Protein AF-A0A954K3D2-F1 (afdb_monomer_lite)

Secondary structure (DSSP, 8-state):
--SSHHHHHHHHHHHHHHHHHHHHHHHHTHHHHHHHHHHHHHTTS-------------------------TT--TTT-----HHHHHHTT--TTT-PPP------------------BTTTB-----SS----------TT----TT----

Structure (mmCIF, N/CA/C/O backbone):
data_AF-A0A954K3D2-F1
#
_entry.id   AF-A0A954K3D2-F1
#
loop_
_atom_site.group_PDB
_atom_site.id
_atom_site.type_symbol
_atom_site.label_atom_id
_atom_site.label_alt_id
_atom_site.label_comp_id
_atom_site.label_asym_id
_atom_site.label_entity_id
_atom_site.label_seq_id
_atom_site.pdbx_PDB_ins_code
_atom_site.Cartn_x
_atom_site.Cartn_y
_atom_site.Cartn_z
_atom_site.occupancy
_atom_site.B_iso_or_equiv
_atom_site.auth_seq_id
_atom_site.auth_comp_id
_atom_site.auth_asym_id
_atom_site.auth_atom_id
_atom_site.pdbx_PDB_model_num
ATOM 1 N N . MET A 1 1 ? -36.596 -59.404 40.563 1.00 45.81 1 MET A N 1
ATOM 2 C CA . MET A 1 1 ? -36.250 -58.040 40.106 1.00 45.81 1 MET A CA 1
ATOM 3 C C . MET A 1 1 ? -37.008 -57.067 40.993 1.00 45.81 1 MET A C 1
ATOM 5 O O . MET A 1 1 ? -38.181 -57.295 41.257 1.00 45.81 1 MET A O 1
ATOM 9 N N . ASP A 1 2 ? -36.278 -56.125 41.583 1.00 52.53 2 ASP A N 1
ATOM 10 C CA . ASP A 1 2 ? -36.561 -55.486 42.871 1.00 52.53 2 ASP A CA 1
ATOM 11 C C . ASP A 1 2 ? -37.786 -54.561 42.925 1.00 52.53 2 ASP A C 1
ATOM 13 O O . ASP A 1 2 ? -37.801 -53.485 42.336 1.00 52.53 2 ASP A O 1
ATOM 17 N N . ASN A 1 3 ? -38.744 -54.899 43.793 1.00 57.59 3 ASN A N 1
ATOM 18 C CA . ASN A 1 3 ? -39.837 -54.009 44.221 1.00 57.59 3 ASN A CA 1
ATOM 19 C C . ASN A 1 3 ? -39.415 -53.039 45.354 1.00 57.59 3 ASN A C 1
ATOM 21 O O . ASN A 1 3 ? -40.254 -52.378 45.968 1.00 57.59 3 ASN A O 1
ATOM 25 N N . SER A 1 4 ? -38.115 -52.973 45.661 1.00 57.62 4 SER A N 1
ATOM 26 C CA . SER A 1 4 ? -37.533 -52.222 46.787 1.00 57.62 4 SER A CA 1
ATOM 27 C C . SER A 1 4 ? -37.272 -50.743 46.453 1.00 57.62 4 SER A C 1
ATOM 29 O O . SER A 1 4 ? -37.570 -49.858 47.256 1.00 57.62 4 SER A O 1
ATOM 31 N N . MET A 1 5 ? -36.837 -50.451 45.221 1.00 50.72 5 MET A N 1
ATOM 32 C CA . MET A 1 5 ? -36.502 -49.091 44.757 1.00 50.72 5 MET A CA 1
ATOM 33 C C . MET A 1 5 ? -37.733 -48.172 44.605 1.00 50.72 5 MET A C 1
ATOM 35 O O . MET A 1 5 ? -37.612 -46.949 44.627 1.00 50.72 5 MET A O 1
ATOM 39 N N . LEU A 1 6 ? -38.938 -48.746 44.494 1.00 56.81 6 LEU A N 1
ATOM 40 C CA . LEU A 1 6 ? -40.192 -47.996 44.347 1.00 56.81 6 LEU A CA 1
ATOM 41 C C . LEU A 1 6 ? -40.682 -47.373 45.663 1.00 56.81 6 LEU A C 1
ATOM 43 O O . LEU A 1 6 ? -41.240 -46.280 45.639 1.00 56.81 6 LEU A O 1
ATOM 47 N N . LYS A 1 7 ? -40.456 -48.007 46.825 1.00 61.25 7 LYS A N 1
ATOM 48 C CA . LYS A 1 7 ? -41.000 -47.515 48.109 1.00 61.25 7 LYS A CA 1
ATOM 49 C C . LYS A 1 7 ? -40.256 -46.299 48.666 1.00 61.25 7 LYS A C 1
ATOM 51 O O . LYS A 1 7 ? -40.872 -45.469 49.333 1.00 61.25 7 LYS A O 1
ATOM 56 N N . GLN A 1 8 ? -38.957 -46.174 48.391 1.00 65.00 8 GLN A N 1
ATOM 57 C CA . GLN A 1 8 ? -38.127 -45.085 48.918 1.00 65.00 8 GLN A CA 1
ATOM 58 C C . GLN A 1 8 ? -38.328 -43.770 48.146 1.00 65.00 8 GLN A C 1
ATOM 60 O O . GLN A 1 8 ? -38.358 -42.697 48.749 1.00 65.00 8 GLN A O 1
ATOM 65 N N . ASN A 1 9 ? -38.578 -43.856 46.836 1.00 60.53 9 ASN A N 1
ATOM 66 C CA . ASN A 1 9 ? -38.743 -42.687 45.967 1.00 60.53 9 ASN A CA 1
ATOM 67 C C . ASN A 1 9 ? -40.216 -42.273 45.806 1.00 60.53 9 ASN A C 1
ATOM 69 O O . ASN A 1 9 ? -40.497 -41.181 45.318 1.00 60.53 9 ASN A O 1
ATOM 73 N N . TRP A 1 10 ? -41.162 -43.099 46.275 1.00 74.38 10 TRP A N 1
ATOM 74 C CA . TRP A 1 10 ? -42.602 -42.824 46.217 1.00 74.38 10 TRP A CA 1
ATOM 75 C C . TRP A 1 10 ? -42.984 -41.503 46.885 1.00 74.38 10 TRP A C 1
ATOM 77 O O . TRP A 1 10 ? -43.798 -40.760 46.350 1.00 74.38 10 TRP A O 1
ATOM 87 N N . LYS A 1 11 ? -42.358 -41.159 48.019 1.00 75.88 11 LYS A N 1
ATOM 88 C CA . LYS A 1 11 ? -42.625 -39.883 48.701 1.00 75.88 11 LYS A CA 1
ATOM 89 C C . LYS A 1 11 ? -42.257 -38.680 47.830 1.00 75.88 11 LYS A C 1
ATOM 91 O O . LYS A 1 11 ? -43.049 -37.754 47.762 1.00 75.88 11 LYS A O 1
ATOM 96 N N . TRP A 1 12 ? -41.113 -38.735 47.141 1.00 76.44 12 TRP A N 1
ATOM 97 C CA . TRP A 1 12 ? -40.633 -37.684 46.234 1.00 76.44 12 TRP A CA 1
ATOM 98 C C . TRP A 1 12 ? -41.445 -37.599 44.940 1.00 76.44 12 TRP A C 1
ATOM 100 O O . TRP A 1 12 ? -41.705 -36.508 44.439 1.00 76.44 12 TRP A O 1
ATOM 110 N N . ILE A 1 13 ? -41.889 -38.746 44.421 1.00 77.38 13 ILE A N 1
ATOM 111 C CA . ILE A 1 13 ? -42.777 -38.804 43.257 1.00 77.38 13 ILE A CA 1
ATOM 112 C C . ILE A 1 13 ? -44.143 -38.209 43.616 1.00 77.38 13 ILE A C 1
ATOM 114 O O . ILE A 1 13 ? -44.656 -37.394 42.860 1.00 77.38 13 ILE A O 1
ATOM 118 N N . VAL A 1 14 ? -44.704 -38.533 44.787 1.00 79.94 14 VAL A N 1
ATOM 119 C CA . VAL A 1 14 ? -45.976 -37.954 45.248 1.00 79.94 14 VAL A CA 1
ATOM 120 C C . VAL A 1 14 ? -45.852 -36.449 45.485 1.00 79.94 14 VAL A C 1
ATOM 122 O O . VAL A 1 14 ? -46.740 -35.718 45.060 1.00 79.94 14 VAL A O 1
ATOM 125 N N . THR A 1 15 ? -44.764 -35.947 46.086 1.00 78.00 15 THR A N 1
ATOM 126 C CA . THR A 1 15 ? -44.578 -34.490 46.219 1.00 78.00 15 THR A CA 1
ATOM 127 C C . THR A 1 15 ? -44.458 -33.804 44.868 1.00 78.00 15 THR A C 1
ATOM 129 O O . THR A 1 15 ? -45.095 -32.774 44.676 1.00 78.00 15 THR A O 1
ATOM 132 N N . LEU A 1 16 ? -43.712 -34.363 43.912 1.00 78.81 16 LEU A N 1
ATOM 133 C CA . LEU A 1 16 ? -43.559 -33.756 42.587 1.00 78.81 16 LEU A CA 1
ATOM 134 C C . LEU A 1 16 ? -44.871 -33.798 41.783 1.00 78.81 16 LEU A C 1
ATOM 136 O O . LEU A 1 16 ? -45.240 -32.806 41.157 1.00 78.81 16 LEU A O 1
ATOM 140 N N . VAL A 1 17 ? -45.631 -34.893 41.887 1.00 81.25 17 VAL A N 1
ATOM 141 C CA . VAL A 1 17 ? -46.972 -35.038 41.293 1.00 81.25 17 VAL A CA 1
ATOM 142 C C . VAL A 1 17 ? -48.001 -34.106 41.939 1.00 81.25 17 VAL A C 1
ATOM 144 O O . VAL A 1 17 ? -48.986 -33.781 41.291 1.00 81.25 17 VAL A O 1
ATOM 147 N N . LEU A 1 18 ? -47.787 -33.629 43.169 1.00 79.25 18 LEU A N 1
ATOM 148 C CA . LEU A 1 18 ? -48.671 -32.660 43.833 1.00 79.25 18 LEU A CA 1
ATOM 149 C C . LEU A 1 18 ? -48.254 -31.206 43.537 1.00 79.25 18 LEU A C 1
ATOM 151 O O . LEU A 1 18 ? -49.105 -30.336 43.356 1.00 79.25 18 LEU A O 1
ATOM 155 N N . LEU A 1 19 ? -46.950 -30.944 43.404 1.00 80.69 19 LEU A N 1
ATOM 156 C CA . LEU A 1 19 ? -46.400 -29.607 43.148 1.00 80.69 19 LEU A CA 1
ATOM 157 C C . LEU A 1 19 ? -46.645 -29.139 41.704 1.00 80.69 19 LEU A C 1
ATOM 159 O O . LEU A 1 19 ? -46.965 -27.974 41.482 1.00 80.69 19 LEU A O 1
ATOM 163 N N . VAL A 1 20 ? -46.561 -30.042 40.722 1.00 79.69 20 VAL A N 1
ATOM 164 C CA . VAL A 1 20 ? -46.808 -29.726 39.302 1.00 79.69 20 VAL A CA 1
ATOM 165 C C . VAL A 1 20 ? -48.244 -29.234 39.035 1.00 79.69 20 VAL A C 1
ATOM 167 O O . VAL A 1 20 ? -48.386 -28.154 38.460 1.00 79.69 20 VAL A O 1
ATOM 170 N N . PRO A 1 21 ? -49.320 -29.921 39.468 1.00 75.62 21 PRO A N 1
ATOM 171 C CA . PRO A 1 21 ? -50.679 -29.416 39.298 1.00 75.62 21 PRO A CA 1
ATOM 172 C C . PRO A 1 21 ? -50.946 -28.175 40.152 1.00 75.62 21 PRO A C 1
ATOM 174 O O . PRO A 1 21 ? -51.646 -27.286 39.683 1.00 75.62 21 PRO A O 1
ATOM 177 N N . ALA A 1 22 ? -50.354 -28.042 41.346 1.00 76.06 22 ALA A N 1
ATOM 178 C CA . ALA A 1 22 ? -50.469 -26.813 42.136 1.00 76.06 22 ALA A CA 1
ATOM 179 C C . ALA A 1 22 ? -49.842 -25.601 41.419 1.00 76.06 22 ALA A C 1
ATOM 181 O O . ALA A 1 22 ? -50.451 -24.534 41.365 1.00 76.06 22 ALA A O 1
ATOM 182 N N . GLY A 1 23 ? -48.668 -25.778 40.804 1.00 74.19 23 GLY A N 1
ATOM 183 C CA . GLY A 1 23 ? -48.032 -24.761 39.965 1.00 74.19 23 GLY A CA 1
ATOM 184 C C . GLY A 1 23 ? -48.842 -24.442 38.706 1.00 74.19 23 GLY A C 1
ATOM 185 O O . GLY A 1 23 ? -48.964 -23.278 38.335 1.00 74.19 23 GLY A O 1
ATOM 186 N N . PHE A 1 24 ? -49.465 -25.450 38.090 1.00 75.12 24 PHE A N 1
ATOM 187 C CA . PHE A 1 24 ? -50.317 -25.266 36.912 1.00 75.12 24 PHE A CA 1
ATOM 188 C C . PHE A 1 24 ? -51.629 -24.535 37.243 1.00 75.12 24 PHE A C 1
ATOM 190 O O . PHE A 1 24 ? -52.052 -23.658 36.496 1.00 75.12 24 PHE A O 1
ATOM 197 N N . ILE A 1 25 ? -52.243 -24.833 38.393 1.00 73.56 25 ILE A N 1
ATOM 198 C CA . ILE A 1 25 ? -53.407 -24.100 38.916 1.00 73.56 25 ILE A CA 1
ATOM 199 C C . ILE A 1 25 ? -53.006 -22.653 39.232 1.00 73.56 25 ILE A C 1
ATOM 201 O O . ILE A 1 25 ? -53.699 -21.728 38.819 1.00 73.56 25 ILE A O 1
ATOM 205 N N . ALA A 1 26 ? -51.863 -22.431 39.888 1.00 66.88 26 ALA A N 1
ATOM 206 C CA . ALA A 1 26 ? -51.375 -21.083 40.187 1.00 66.88 26 ALA A CA 1
ATOM 207 C C . ALA A 1 26 ? -51.087 -20.254 38.919 1.00 66.88 26 ALA A C 1
ATOM 209 O O . ALA A 1 26 ? -51.383 -19.059 38.900 1.00 66.88 26 ALA A O 1
ATOM 210 N N . TRP A 1 27 ? -50.566 -20.887 37.860 1.00 70.25 27 TRP A N 1
ATOM 211 C CA . TRP A 1 27 ? -50.369 -20.263 36.548 1.00 70.25 27 TRP A CA 1
ATOM 212 C C . TRP A 1 27 ? -51.700 -19.942 35.860 1.00 70.25 27 TRP A C 1
ATOM 214 O O . TRP A 1 27 ? -51.870 -18.855 35.318 1.00 70.25 27 TRP A O 1
ATOM 224 N N . ASN A 1 28 ? -52.662 -20.866 35.878 1.00 79.44 28 ASN A N 1
ATOM 225 C CA . ASN A 1 28 ? -53.941 -20.674 35.191 1.00 79.44 28 ASN A CA 1
ATOM 226 C C . ASN A 1 28 ? -54.824 -19.617 35.885 1.00 79.44 28 ASN A C 1
ATOM 228 O O . ASN A 1 28 ? -55.503 -18.840 35.227 1.00 79.44 28 ASN A O 1
ATOM 232 N N . TYR A 1 29 ? -54.753 -19.518 37.215 1.00 70.44 29 TYR A N 1
ATOM 233 C CA . TYR A 1 29 ? -55.524 -18.552 38.007 1.00 70.44 29 TYR A CA 1
ATOM 234 C C . TYR A 1 29 ? -54.756 -17.266 38.349 1.00 70.44 29 TYR A C 1
ATOM 236 O O . TYR A 1 29 ? -55.176 -16.519 39.235 1.00 70.44 29 TYR A O 1
ATOM 244 N N . GLN A 1 30 ? -53.653 -16.976 37.646 1.00 63.59 30 GLN A N 1
ATOM 245 C CA . GLN A 1 30 ? -52.840 -15.778 37.881 1.00 63.59 30 GLN A CA 1
ATOM 246 C C . GLN A 1 30 ? -53.649 -14.475 37.845 1.00 63.59 30 GLN A C 1
ATOM 248 O O . GLN A 1 30 ? -53.464 -13.611 38.700 1.00 63.59 30 GLN A O 1
ATOM 253 N N . GLU A 1 31 ? -54.633 -14.374 36.952 1.00 64.69 31 GLU A N 1
ATOM 254 C CA . GLU A 1 31 ? -55.468 -13.176 36.805 1.00 64.69 31 GLU A CA 1
ATOM 255 C C . GLU A 1 31 ? -56.365 -12.883 38.022 1.00 64.69 31 GLU A C 1
ATOM 257 O O . GLU A 1 31 ? -56.717 -11.729 38.256 1.00 64.69 31 GLU A O 1
ATOM 262 N N . GLN A 1 32 ? -56.699 -13.889 38.843 1.00 71.50 32 GLN A N 1
ATOM 263 C CA . GLN A 1 32 ? -57.587 -13.709 40.001 1.00 71.50 32 GLN A CA 1
ATOM 264 C C . GLN A 1 32 ? -56.862 -13.230 41.266 1.00 71.50 32 GLN A C 1
ATOM 266 O O . GLN A 1 32 ? -57.470 -12.545 42.089 1.00 71.50 32 GLN A O 1
ATOM 271 N N . TRP A 1 33 ? -55.575 -13.548 41.442 1.00 63.31 33 TRP A N 1
ATOM 272 C CA . TRP A 1 33 ? -54.811 -13.134 42.630 1.00 63.31 33 TRP A CA 1
ATOM 273 C C . TRP A 1 33 ? -53.848 -11.965 42.375 1.00 63.31 33 TRP A C 1
ATOM 275 O O . TRP A 1 33 ? -53.491 -11.261 43.326 1.00 63.31 33 TRP A O 1
ATOM 285 N N . LEU A 1 34 ? -53.488 -11.695 41.112 1.00 64.38 34 LEU A N 1
ATOM 286 C CA . LEU A 1 34 ? -52.711 -10.517 40.710 1.00 64.38 34 LEU A CA 1
ATOM 287 C C . LEU A 1 34 ? -53.257 -9.186 41.271 1.00 64.38 34 LEU A C 1
ATOM 289 O O . LEU A 1 34 ? -52.451 -8.448 41.836 1.00 64.38 34 LEU A O 1
ATOM 293 N N . PRO A 1 35 ? -54.569 -8.866 41.232 1.00 63.34 35 PRO A N 1
ATOM 294 C CA . PRO A 1 35 ? -55.063 -7.577 41.731 1.00 63.34 35 PRO A CA 1
A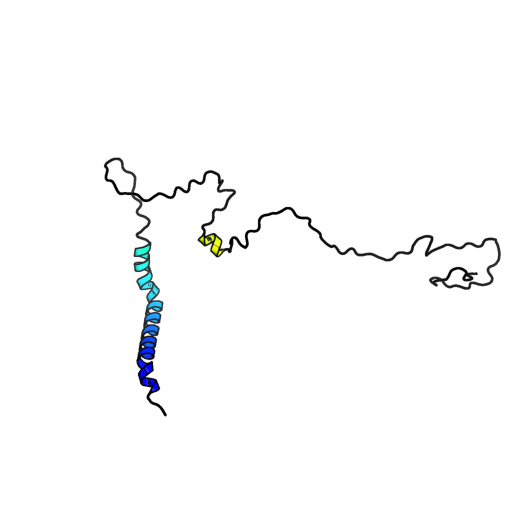TOM 295 C C . PRO A 1 35 ? -55.019 -7.442 43.262 1.00 63.34 35 PRO A C 1
ATOM 297 O O . PRO A 1 35 ? -54.852 -6.339 43.773 1.00 63.34 35 PRO A O 1
ATOM 300 N N . VAL A 1 36 ? -55.105 -8.538 44.023 1.00 70.12 36 VAL A N 1
ATOM 301 C CA . VAL A 1 36 ? -54.984 -8.502 45.497 1.00 70.12 36 VAL A CA 1
ATOM 302 C C . VAL A 1 36 ? -53.528 -8.286 45.922 1.00 70.12 36 VAL A C 1
ATOM 304 O O . VAL A 1 36 ? -53.249 -7.566 46.883 1.00 70.12 36 VAL A O 1
ATOM 307 N N . VAL A 1 37 ? -52.584 -8.864 45.175 1.00 66.06 37 VAL A N 1
ATOM 308 C CA . VAL A 1 37 ? -51.148 -8.631 45.374 1.00 66.06 37 VAL A CA 1
ATOM 309 C C . VAL A 1 37 ? -50.756 -7.230 44.898 1.00 66.06 37 VAL A C 1
ATOM 311 O O . VAL A 1 37 ? -50.039 -6.531 45.613 1.00 66.06 37 VAL A O 1
ATOM 314 N N . GLN A 1 38 ? -51.304 -6.772 43.770 1.00 60.72 38 GLN A N 1
ATOM 315 C CA . GLN A 1 38 ? -51.099 -5.416 43.260 1.00 60.72 38 GLN A CA 1
ATOM 316 C C . GLN A 1 38 ? -51.724 -4.351 44.165 1.00 60.72 38 GLN A C 1
ATOM 318 O O . GLN A 1 38 ? -51.089 -3.331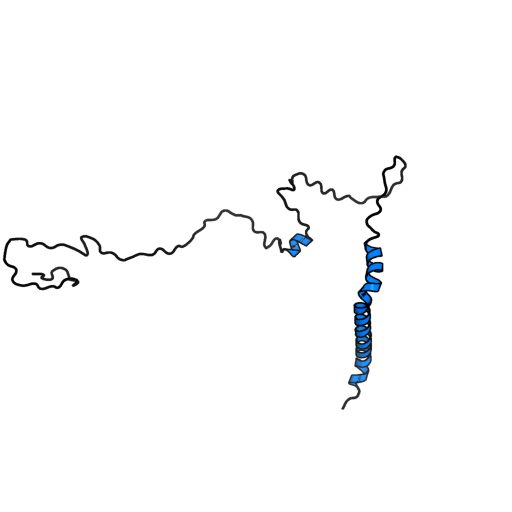 44.398 1.00 60.72 38 GLN A O 1
ATOM 323 N N . GLY A 1 39 ? -52.888 -4.605 44.775 1.00 59.31 39 GLY A N 1
ATOM 324 C CA . GLY A 1 39 ? -53.497 -3.716 45.769 1.00 59.31 39 GLY A CA 1
ATOM 325 C C . GLY A 1 39 ? -52.639 -3.549 47.028 1.00 59.31 39 GLY A C 1
ATOM 326 O O . GLY A 1 39 ? -52.586 -2.465 47.60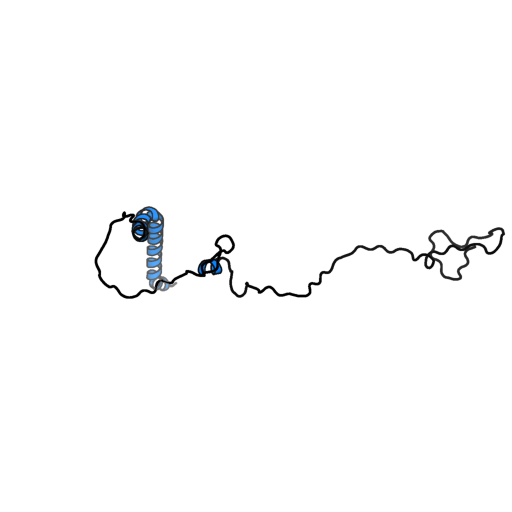3 1.00 59.31 39 GLY A O 1
ATOM 327 N N . ARG A 1 40 ? -51.868 -4.575 47.418 1.00 57.97 40 ARG A N 1
ATOM 328 C CA . ARG A 1 40 ? -50.879 -4.464 48.505 1.00 57.97 40 ARG A CA 1
ATOM 329 C C . ARG A 1 40 ? -49.622 -3.687 48.083 1.00 57.97 40 ARG A C 1
ATOM 331 O O . ARG A 1 40 ? -48.991 -3.077 48.941 1.00 57.97 40 ARG A O 1
ATOM 338 N N . THR A 1 41 ? -49.269 -3.677 46.795 1.00 56.84 41 THR A N 1
ATOM 339 C CA . THR A 1 41 ? -48.113 -2.922 46.271 1.00 56.84 41 THR A CA 1
ATOM 340 C C . THR A 1 41 ? -48.453 -1.502 45.797 1.00 56.84 41 THR A C 1
ATOM 342 O O . THR A 1 41 ? -47.576 -0.647 45.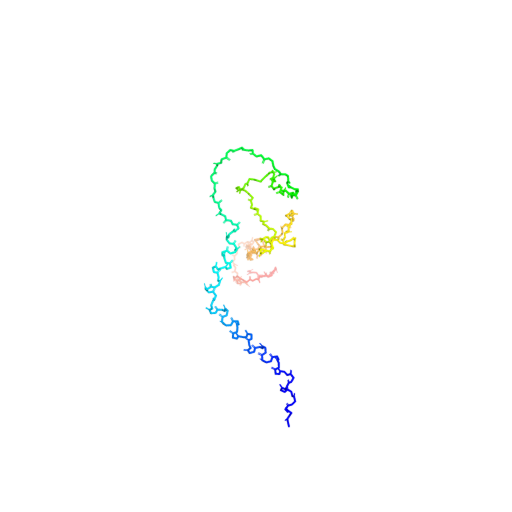813 1.00 56.84 41 THR A O 1
ATOM 345 N N . GLN A 1 42 ? -49.706 -1.222 45.418 1.00 52.34 42 GLN A N 1
ATOM 346 C CA . GLN A 1 42 ? -50.187 0.095 44.970 1.00 52.34 42 GLN A CA 1
ATOM 347 C C . GLN A 1 42 ? -50.788 0.940 46.103 1.00 52.34 42 GLN A C 1
ATOM 349 O O . GLN A 1 42 ? -50.697 2.160 46.039 1.00 52.34 42 GLN A O 1
ATOM 354 N N . ASN A 1 43 ? -51.276 0.351 47.203 1.00 49.50 43 ASN A N 1
ATOM 355 C CA . ASN A 1 43 ? -51.747 1.121 48.370 1.00 49.50 43 ASN A CA 1
ATOM 356 C C . ASN A 1 43 ? -50.621 1.799 49.183 1.00 49.50 43 ASN A C 1
ATOM 358 O O . ASN A 1 43 ? -50.872 2.301 50.276 1.00 49.50 43 ASN A O 1
ATOM 362 N N . LYS A 1 44 ? -49.383 1.836 48.669 1.00 48.00 44 LYS A N 1
ATOM 363 C CA . LYS A 1 44 ? -48.278 2.622 49.242 1.00 48.00 44 LYS A CA 1
ATOM 364 C C . LYS A 1 44 ? -47.895 3.852 48.410 1.00 48.00 44 LYS A C 1
ATOM 366 O O . LYS A 1 44 ? -46.852 4.448 48.659 1.00 48.00 44 LYS A O 1
ATOM 371 N N . GLY A 1 45 ? -48.726 4.262 47.455 1.00 48.03 45 GLY A N 1
ATOM 372 C CA . GLY A 1 45 ? -48.503 5.503 46.727 1.00 48.03 45 GLY A CA 1
ATOM 373 C C . GLY A 1 45 ? -49.762 5.980 46.026 1.00 48.03 45 GLY A C 1
ATOM 374 O O . GLY A 1 45 ? -50.230 5.318 45.110 1.00 48.03 45 GLY A O 1
ATOM 375 N N . VAL A 1 46 ? -50.217 7.168 46.433 1.00 46.59 46 VAL A N 1
ATOM 376 C CA . VAL A 1 46 ? -51.260 8.028 45.838 1.00 46.59 46 VAL A CA 1
ATOM 377 C C . VAL A 1 46 ? -52.517 8.108 46.712 1.00 46.59 46 VAL A C 1
ATOM 379 O O . VAL A 1 46 ? -53.585 7.609 46.376 1.00 46.59 46 VAL A O 1
ATOM 382 N N . GLU A 1 47 ? -52.399 8.833 47.826 1.00 37.03 47 GLU A N 1
ATOM 383 C CA . GLU A 1 47 ? -53.526 9.588 48.377 1.00 37.03 47 GLU A CA 1
ATOM 384 C C . GLU A 1 47 ? -53.199 11.079 48.214 1.00 37.03 47 GLU A C 1
ATOM 386 O O . GLU A 1 47 ? -52.464 11.677 48.995 1.00 37.03 47 GLU A O 1
ATOM 391 N N . ASN A 1 48 ? -53.714 11.671 47.133 1.00 48.41 48 ASN A N 1
ATOM 392 C CA . ASN A 1 48 ? -53.819 13.119 46.993 1.00 48.41 48 ASN A CA 1
ATOM 393 C C . ASN A 1 48 ? -54.733 13.639 48.107 1.00 48.41 48 ASN A C 1
ATOM 395 O O . ASN A 1 48 ? -55.924 13.321 48.102 1.00 48.41 48 ASN A O 1
ATOM 399 N N . LYS A 1 49 ? -54.222 14.487 49.006 1.00 36.91 49 LYS A N 1
ATOM 400 C CA . LYS A 1 49 ? -55.069 15.338 49.850 1.00 36.91 49 LYS A CA 1
ATOM 401 C C . LYS A 1 49 ? -54.562 16.782 49.903 1.00 36.91 49 LYS A C 1
ATOM 403 O O . LYS A 1 49 ? -53.355 17.010 49.910 1.00 36.91 49 LYS A O 1
ATOM 408 N N . PRO A 1 50 ? -55.495 17.750 49.865 1.00 38.94 50 PRO A N 1
ATOM 409 C CA . PRO A 1 50 ? -55.220 19.150 49.589 1.00 38.94 50 PRO A CA 1
ATOM 410 C C . PRO A 1 50 ? -54.684 19.881 50.821 1.00 38.94 50 PRO A C 1
ATOM 412 O O . PRO A 1 50 ? -54.866 19.448 51.957 1.00 38.94 50 PRO A O 1
ATOM 415 N N . ALA A 1 51 ? -54.068 21.030 50.554 1.00 41.94 51 ALA A N 1
ATOM 416 C CA . ALA A 1 51 ? -53.590 22.004 51.523 1.00 41.94 51 ALA A CA 1
ATOM 417 C C . ALA A 1 51 ? -54.531 22.200 52.725 1.00 41.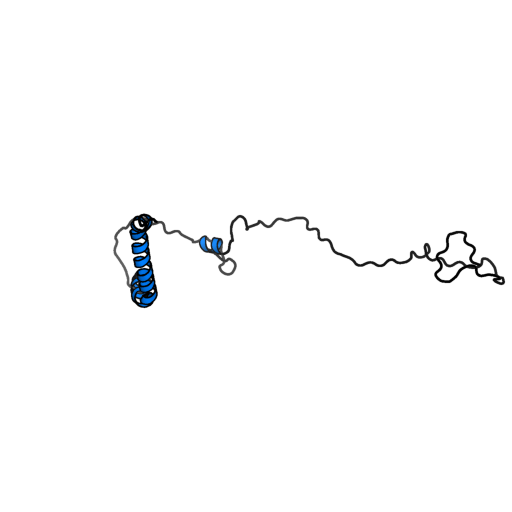94 51 ALA A C 1
ATOM 419 O O . ALA A 1 51 ? -55.719 22.475 52.542 1.00 41.94 51 ALA A O 1
ATOM 420 N N . LYS A 1 52 ? -53.971 22.176 53.943 1.00 36.16 52 LYS A N 1
ATOM 421 C CA . LYS A 1 52 ? -54.448 23.008 55.053 1.00 36.16 52 LYS A CA 1
ATOM 422 C C . LYS A 1 52 ? -53.400 23.190 56.153 1.00 36.16 52 LYS A C 1
ATOM 424 O O . LYS A 1 52 ? -52.546 22.349 56.391 1.00 36.16 52 LYS A O 1
ATOM 429 N N . SER A 1 53 ? -53.511 24.368 56.742 1.00 35.75 53 SER A N 1
ATOM 430 C CA . SER A 1 53 ? -52.670 25.092 57.689 1.00 35.75 53 SER A CA 1
ATOM 431 C C . SER A 1 53 ? -52.461 24.455 59.071 1.00 35.75 53 SER A C 1
ATOM 433 O O . SER A 1 53 ? -53.405 23.912 59.633 1.00 35.75 53 SER A O 1
ATOM 435 N N . ASN A 1 54 ? -51.256 24.708 59.597 1.00 34.06 54 ASN A N 1
ATOM 436 C CA . ASN A 1 54 ? -50.774 24.885 60.98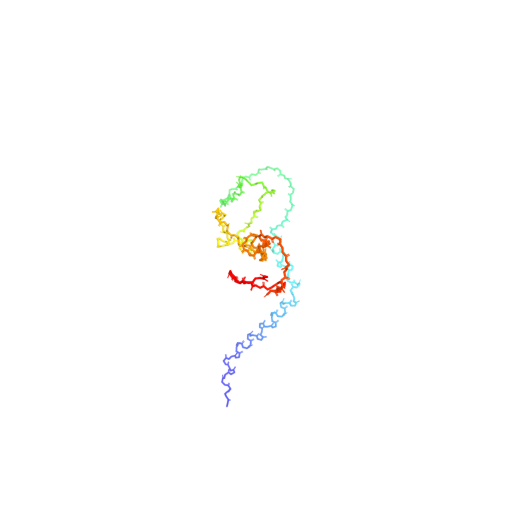0 1.00 34.06 54 ASN A CA 1
ATOM 437 C C . ASN A 1 54 ? -51.121 23.919 62.135 1.00 34.06 54 ASN A C 1
ATOM 439 O O . ASN A 1 54 ? -52.271 23.780 62.533 1.00 34.06 54 ASN A O 1
ATOM 443 N N . GLU A 1 55 ? -50.009 23.498 62.769 1.00 37.47 55 GLU A N 1
ATOM 444 C CA . GLU A 1 55 ? -49.743 23.252 64.205 1.00 37.47 55 GLU A CA 1
ATOM 445 C C . GLU A 1 55 ? -50.409 22.011 64.836 1.00 37.47 55 GLU A C 1
ATOM 447 O O . GLU A 1 55 ? -51.622 21.896 64.930 1.00 37.47 55 GLU A O 1
ATOM 452 N N . THR A 1 56 ? -49.670 21.002 65.310 1.00 33.53 56 THR A N 1
ATOM 453 C CA . THR A 1 56 ? -48.789 21.017 66.496 1.00 33.53 56 THR A CA 1
ATOM 454 C C . THR A 1 56 ? -47.968 19.711 66.575 1.00 33.53 56 THR A C 1
ATOM 456 O O . THR A 1 56 ? -48.256 18.740 65.882 1.00 33.53 56 THR A O 1
ATOM 459 N N . ALA A 1 57 ? -46.915 19.746 67.393 1.00 45.97 57 ALA A N 1
ATOM 460 C CA . ALA A 1 57 ? -45.808 18.800 67.534 1.00 45.97 57 ALA A CA 1
ATOM 461 C C . ALA A 1 57 ? -46.164 17.344 67.897 1.00 45.97 57 ALA A C 1
ATOM 463 O O . ALA A 1 57 ? -47.046 17.118 68.713 1.00 45.97 57 ALA A O 1
ATOM 464 N N . ASP A 1 58 ? -45.361 16.392 67.400 1.00 36.78 58 ASP A N 1
ATOM 465 C CA . ASP A 1 58 ? -44.723 15.380 68.255 1.00 36.78 58 ASP A CA 1
ATOM 466 C C . ASP A 1 58 ? -43.546 14.685 67.546 1.00 36.78 58 ASP A C 1
ATOM 468 O O . ASP A 1 58 ? -43.531 14.484 66.331 1.00 36.78 58 ASP A O 1
ATOM 472 N N . ALA A 1 59 ? -42.513 14.394 68.333 1.00 47.62 59 ALA A N 1
ATOM 473 C CA . ALA A 1 59 ? -41.194 13.961 67.898 1.00 47.62 59 ALA A CA 1
ATOM 474 C C . ALA A 1 59 ? -41.141 12.467 67.537 1.00 47.62 59 ALA A C 1
ATOM 476 O O . ALA A 1 59 ? -41.425 11.615 68.377 1.00 47.62 59 ALA A O 1
ATOM 477 N N . HIS A 1 60 ? -40.632 12.145 66.343 1.00 47.06 60 HIS A N 1
ATOM 478 C CA . HIS A 1 60 ? -40.074 10.827 66.052 1.00 47.06 60 HIS A CA 1
ATOM 479 C C . HIS A 1 60 ? -38.685 10.935 65.432 1.00 47.06 60 HIS A C 1
ATOM 481 O O . HIS A 1 60 ? -38.408 11.741 64.548 1.00 47.06 60 HIS A O 1
ATOM 487 N N . ALA A 1 61 ? -37.814 10.127 66.021 1.00 43.16 61 ALA A N 1
ATOM 488 C CA . ALA A 1 61 ? -36.385 10.064 65.850 1.00 43.16 61 ALA A CA 1
ATOM 489 C C . ALA A 1 61 ? -35.952 9.688 64.426 1.00 43.16 61 ALA A C 1
ATOM 491 O O . ALA A 1 61 ? -36.488 8.759 63.835 1.00 43.16 61 ALA A O 1
ATOM 492 N N . GLY A 1 62 ? -34.927 10.411 63.970 1.00 49.66 62 GLY A N 1
ATOM 493 C CA . GLY A 1 62 ? -33.851 10.012 63.064 1.00 49.66 62 GLY A CA 1
ATOM 494 C C . GLY A 1 62 ? -34.133 8.952 62.006 1.00 49.66 62 GLY A C 1
ATOM 495 O O . GLY A 1 62 ? -33.950 7.771 62.272 1.00 49.66 62 GLY A O 1
ATOM 496 N N . GLU A 1 63 ? -34.349 9.401 60.773 1.00 43.31 63 GLU A N 1
ATOM 497 C CA . GLU A 1 63 ? -33.710 8.773 59.618 1.00 43.31 63 GLU A CA 1
ATOM 498 C C . GLU A 1 63 ? -33.066 9.877 58.775 1.00 43.31 63 GLU A C 1
ATOM 500 O O . GLU A 1 63 ? -33.710 10.858 58.400 1.00 43.31 63 GLU A O 1
ATOM 505 N N . GLU A 1 64 ? -31.753 9.752 58.575 1.00 49.12 64 GLU A N 1
ATOM 506 C CA . GLU A 1 64 ? -30.948 10.623 57.726 1.00 49.12 64 GLU A CA 1
ATOM 507 C C . GLU A 1 64 ? -31.560 10.654 56.324 1.00 49.12 64 GLU A C 1
ATOM 509 O O . GLU A 1 64 ? -31.503 9.686 55.567 1.00 49.12 64 GLU A O 1
ATOM 514 N N . HIS A 1 65 ? -32.157 11.790 55.973 1.00 50.84 65 HIS A N 1
ATOM 515 C CA . HIS A 1 65 ? -32.442 12.112 54.588 1.00 50.84 65 HIS A CA 1
ATOM 516 C C . HIS A 1 65 ? -31.104 12.136 53.844 1.00 50.84 65 HIS A C 1
ATOM 518 O O . HIS A 1 65 ? -30.276 13.013 54.086 1.00 50.84 65 HIS A O 1
ATOM 524 N N . HIS A 1 66 ? -30.891 11.168 52.950 1.00 55.19 66 HIS A N 1
ATOM 525 C CA . HIS A 1 66 ? -29.843 11.264 51.944 1.00 55.19 66 HIS A CA 1
ATOM 526 C C . HIS A 1 66 ? -30.167 12.448 51.034 1.00 55.19 66 HIS A C 1
ATOM 528 O O . HIS A 1 66 ? -30.927 12.347 50.071 1.00 55.19 66 HIS A O 1
ATOM 534 N N . ASP A 1 67 ? -29.611 13.587 51.423 1.00 46.69 67 ASP A N 1
ATOM 535 C CA . ASP A 1 67 ? -29.454 14.778 50.620 1.00 46.69 67 ASP A CA 1
ATOM 536 C C . ASP A 1 67 ? -28.631 14.404 49.381 1.00 46.69 67 ASP A C 1
ATOM 538 O O . ASP A 1 67 ? -27.437 14.105 49.461 1.00 46.69 67 ASP A O 1
ATOM 542 N N . HIS A 1 68 ? -29.306 14.316 48.240 1.00 61.12 68 HIS A N 1
ATOM 543 C CA . HIS A 1 68 ? -28.670 14.161 46.936 1.00 61.12 68 HIS A CA 1
ATOM 544 C C . HIS A 1 68 ? -28.714 15.486 46.177 1.00 61.12 68 HIS A C 1
ATOM 546 O O . HIS A 1 68 ? -28.948 15.496 44.972 1.00 61.12 68 HIS A O 1
ATOM 552 N N . ASP A 1 69 ? -28.486 16.609 46.860 1.00 48.03 69 ASP A N 1
ATOM 553 C CA . ASP A 1 69 ? -28.192 17.870 46.188 1.00 48.03 69 ASP A CA 1
ATOM 554 C C . ASP A 1 69 ? -26.693 17.919 45.838 1.00 48.03 69 ASP A C 1
ATOM 556 O O . ASP A 1 69 ? -25.848 18.504 46.522 1.00 48.03 69 ASP A O 1
ATOM 560 N N . HIS A 1 70 ? -26.316 17.202 44.775 1.00 61.84 70 HIS A N 1
ATOM 561 C CA . HIS A 1 70 ? -24.971 17.288 44.211 1.00 61.84 70 HIS A CA 1
ATOM 562 C C . HIS A 1 70 ? -24.886 18.524 43.309 1.00 61.84 70 HIS A C 1
ATOM 564 O O . HIS A 1 70 ? -25.100 18.463 42.099 1.00 61.84 70 HIS A O 1
ATOM 570 N N . ALA A 1 71 ? -24.561 19.662 43.923 1.00 51.62 71 ALA A N 1
ATOM 571 C CA . ALA A 1 71 ? -24.335 20.927 43.236 1.00 51.62 71 ALA A CA 1
ATOM 572 C C . ALA A 1 71 ? -23.264 20.785 42.132 1.00 51.62 71 ALA A C 1
ATOM 574 O O . ALA A 1 71 ? -22.075 20.638 42.422 1.00 51.62 71 ALA A O 1
ATOM 575 N N . GLY A 1 72 ? -23.685 20.853 40.863 1.00 57.91 72 GLY A N 1
ATOM 576 C CA . GLY A 1 72 ? -22.770 20.945 39.717 1.00 57.91 72 GLY A CA 1
ATOM 577 C C . GLY A 1 72 ? -23.221 20.305 38.401 1.00 57.91 72 GLY A C 1
ATOM 578 O O . GLY A 1 72 ? -22.489 20.419 37.421 1.00 57.91 72 GLY A O 1
ATOM 579 N N . HIS A 1 73 ? -24.381 19.647 38.345 1.00 56.62 73 HIS A N 1
ATOM 580 C CA . HIS A 1 73 ? -24.817 18.913 37.155 1.00 56.62 73 HIS A CA 1
ATOM 581 C C . HIS A 1 73 ? -25.977 19.641 36.463 1.00 56.62 73 HIS A C 1
ATOM 583 O O . HIS A 1 73 ? -27.060 19.781 37.022 1.00 56.62 73 HIS A O 1
ATOM 589 N N . ASP A 1 74 ? -25.738 20.126 35.244 1.00 63.50 74 ASP A N 1
ATOM 590 C CA . ASP A 1 74 ? -26.797 20.604 34.355 1.00 63.50 74 ASP A CA 1
ATOM 591 C C . ASP A 1 74 ? -27.436 19.366 33.703 1.00 63.50 74 ASP A C 1
ATOM 593 O O . ASP A 1 74 ? -26.776 18.675 32.918 1.00 63.50 74 ASP A O 1
ATOM 597 N N . GLU A 1 75 ? -28.687 19.054 34.058 1.00 63.19 75 GLU A N 1
ATOM 598 C CA . GLU A 1 75 ? -29.453 17.864 33.617 1.00 63.19 75 GLU A CA 1
ATOM 599 C C . GLU A 1 75 ? -29.526 17.721 32.084 1.00 63.19 75 GLU A C 1
ATOM 601 O O . GLU A 1 75 ? -29.735 16.637 31.547 1.00 63.19 75 GLU A O 1
ATOM 606 N N . ALA A 1 76 ? -29.308 18.809 31.339 1.00 72.81 76 ALA A N 1
ATOM 607 C CA . ALA A 1 76 ? -29.230 18.774 29.880 1.00 72.81 76 ALA A CA 1
ATOM 608 C C . ALA A 1 76 ? -27.914 18.169 29.337 1.00 72.81 76 ALA A C 1
ATOM 610 O O . ALA A 1 76 ? -27.836 17.833 28.154 1.00 72.81 76 ALA A O 1
ATOM 611 N N . SER A 1 77 ? -26.874 18.055 30.170 1.00 77.62 77 SER A N 1
ATOM 612 C CA . SER A 1 77 ? -25.502 17.700 29.767 1.00 77.62 77 SER A CA 1
ATOM 613 C C . SER A 1 77 ? -24.925 16.457 30.457 1.00 77.62 77 SER A C 1
ATOM 615 O O . SER A 1 77 ? -23.926 15.914 29.981 1.00 77.62 77 SER A O 1
ATOM 617 N N . SER A 1 78 ? -25.551 15.987 31.541 1.00 81.75 78 SER A N 1
ATOM 618 C CA . SER A 1 78 ? -25.165 14.775 32.274 1.00 81.75 78 SER A CA 1
ATOM 619 C C . SER A 1 78 ? -26.345 13.814 32.368 1.00 81.75 78 SER A C 1
ATOM 621 O O . SER A 1 78 ? -27.481 14.244 32.525 1.00 81.75 78 SER A O 1
ATOM 623 N N . LEU A 1 79 ? -26.076 12.509 32.285 1.00 86.81 79 LEU A N 1
ATOM 624 C CA . LEU A 1 79 ? -27.071 11.469 32.543 1.00 86.81 79 LEU A CA 1
ATOM 625 C C . LEU A 1 79 ? -26.674 10.699 33.798 1.00 86.81 79 LEU A C 1
ATOM 627 O O . LEU A 1 79 ? -25.710 9.928 33.784 1.00 86.81 79 LEU A O 1
ATOM 631 N N . GLU A 1 80 ? -27.460 10.863 34.854 1.00 88.06 80 GLU A N 1
ATOM 632 C CA . GLU A 1 80 ? -27.253 10.142 36.103 1.00 88.06 80 GLU A CA 1
ATOM 633 C C . GLU A 1 80 ? -27.860 8.737 36.033 1.00 88.06 80 GLU A C 1
ATOM 635 O O . GLU A 1 80 ? -29.003 8.527 35.620 1.00 88.06 80 GLU A O 1
ATOM 640 N N . LEU A 1 81 ? -27.076 7.737 36.436 1.00 88.31 81 LEU A N 1
ATOM 641 C CA . LEU A 1 81 ? -27.477 6.334 36.398 1.00 88.31 81 LEU A CA 1
ATOM 642 C C . LEU A 1 81 ? -27.325 5.696 37.773 1.00 88.31 81 LEU A C 1
ATOM 644 O O . LEU A 1 81 ? -26.266 5.772 38.400 1.00 88.31 81 LEU A O 1
ATOM 648 N N . SER A 1 82 ? -28.352 4.956 38.193 1.00 91.31 82 SER A N 1
ATOM 649 C CA . SER A 1 82 ? -28.280 4.177 39.427 1.00 91.31 82 SER A CA 1
ATOM 650 C C . SER A 1 82 ? -27.192 3.091 39.347 1.00 91.31 82 SER A C 1
ATOM 652 O O . SER A 1 82 ? -26.873 2.593 38.257 1.00 91.31 82 SER A O 1
ATOM 654 N N . PRO A 1 83 ? -26.644 2.633 40.489 1.00 89.25 83 PRO A N 1
ATOM 655 C CA . PRO A 1 83 ? -25.664 1.547 40.500 1.00 89.25 83 PRO A CA 1
ATOM 656 C C . PRO A 1 83 ? -26.178 0.258 39.839 1.00 89.25 83 PRO A C 1
ATOM 658 O O . PRO A 1 83 ? -25.404 -0.471 39.220 1.00 89.25 83 PRO A O 1
ATOM 661 N N . GLN A 1 84 ? -27.483 -0.021 39.937 1.00 90.69 84 GLN A N 1
ATOM 662 C CA . GLN A 1 84 ? -28.115 -1.160 39.268 1.00 90.69 84 GLN A CA 1
ATOM 663 C C . GLN A 1 84 ? -28.190 -0.954 37.750 1.00 90.69 84 GLN A C 1
ATOM 665 O O . GLN A 1 84 ? -27.838 -1.865 37.002 1.00 90.69 84 GLN A O 1
ATOM 670 N N . ALA A 1 85 ? -28.580 0.239 37.288 1.00 90.94 85 ALA A N 1
ATOM 671 C CA . ALA A 1 85 ? -28.625 0.560 35.863 1.00 90.94 85 ALA A CA 1
ATOM 672 C C . ALA A 1 85 ? -27.236 0.437 35.220 1.00 90.94 85 ALA A C 1
ATOM 674 O O . ALA A 1 85 ? -27.098 -0.228 34.195 1.00 90.94 85 ALA A O 1
ATOM 675 N N . ARG A 1 86 ? -26.193 0.967 35.879 1.00 91.69 86 ARG A N 1
ATOM 676 C CA . ARG A 1 86 ? -24.791 0.832 35.442 1.00 91.69 86 ARG A CA 1
ATOM 677 C C . ARG A 1 86 ? -24.356 -0.629 35.315 1.00 91.69 86 ARG A C 1
ATOM 679 O O . ARG A 1 86 ? -23.708 -0.982 34.332 1.00 91.69 86 ARG A O 1
ATOM 686 N N . LYS A 1 87 ? -24.734 -1.485 36.273 1.00 89.12 87 LYS A N 1
ATOM 687 C CA . LYS A 1 87 ? -24.447 -2.930 36.222 1.00 89.12 87 LYS A CA 1
ATOM 688 C C . LYS A 1 87 ? -25.169 -3.617 35.062 1.00 89.12 87 LYS A C 1
ATOM 690 O O . LYS A 1 87 ? -24.543 -4.406 34.362 1.00 89.12 87 LYS A O 1
ATOM 695 N N . ASN A 1 88 ? -26.435 -3.280 34.818 1.00 92.50 88 ASN A N 1
ATOM 696 C CA . ASN A 1 88 ? -27.231 -3.882 33.745 1.00 92.50 88 ASN A CA 1
ATOM 697 C C . ASN A 1 88 ? -26.665 -3.592 32.346 1.00 92.50 88 ASN A C 1
ATOM 699 O O . ASN A 1 88 ? -26.695 -4.466 31.486 1.00 92.50 88 ASN A O 1
ATOM 703 N N . ILE A 1 89 ? -26.117 -2.393 32.121 1.00 91.19 89 ILE A N 1
ATOM 704 C CA . ILE A 1 89 ? -25.501 -2.008 30.835 1.00 91.19 89 ILE A CA 1
ATOM 705 C C . ILE A 1 89 ? -23.997 -2.308 30.768 1.00 91.19 89 ILE A C 1
ATOM 707 O O . ILE A 1 89 ? -23.338 -1.997 29.777 1.00 91.19 89 ILE A O 1
ATOM 711 N N . GLY A 1 90 ? -23.434 -2.907 31.821 1.00 89.25 90 GLY A N 1
ATOM 712 C CA . GLY A 1 90 ? -22.020 -3.260 31.878 1.00 89.25 90 GLY A CA 1
ATOM 713 C C . GLY A 1 90 ? -21.072 -2.060 31.943 1.00 89.25 90 GLY A C 1
ATOM 714 O O . GLY A 1 90 ? -19.931 -2.189 31.512 1.00 89.25 90 GLY A O 1
ATOM 715 N N . LEU A 1 91 ? -21.503 -0.913 32.484 1.00 90.31 91 LEU A N 1
ATOM 716 C CA . LEU A 1 91 ? -20.616 0.202 32.854 1.00 90.31 91 LEU A CA 1
ATOM 717 C C . LEU A 1 91 ? -19.890 -0.122 34.166 1.00 90.31 91 LEU A C 1
ATOM 719 O O . LEU A 1 91 ? -20.103 0.504 35.211 1.00 90.31 91 LEU A O 1
ATOM 723 N N . THR A 1 92 ? -19.055 -1.150 34.106 1.00 86.50 92 THR A N 1
ATOM 724 C CA . THR A 1 92 ? -18.245 -1.649 35.212 1.00 86.50 92 THR A CA 1
ATOM 725 C C . THR A 1 92 ? -16.822 -1.091 35.124 1.00 86.50 92 THR A C 1
ATOM 727 O O . THR A 1 92 ? -16.352 -0.712 34.051 1.00 86.50 92 THR A O 1
ATOM 730 N N . SER A 1 93 ? -16.134 -0.979 36.263 1.00 83.50 93 SER A N 1
ATOM 731 C CA . SER A 1 93 ? -14.830 -0.298 36.356 1.00 83.50 93 SER A CA 1
ATOM 732 C C . SER A 1 93 ? -13.731 -0.918 35.484 1.00 83.50 93 SER A C 1
ATOM 734 O O . SER A 1 93 ? -12.774 -0.238 35.145 1.00 83.50 93 SER A O 1
ATOM 736 N N . ASP A 1 94 ? -13.872 -2.186 35.102 1.00 84.75 94 ASP A N 1
ATOM 737 C CA . ASP A 1 94 ? -13.011 -2.894 34.149 1.00 84.75 94 ASP A CA 1
ATOM 738 C C . ASP A 1 94 ? -13.180 -2.411 32.700 1.00 84.75 94 ASP A C 1
ATOM 740 O O . ASP A 1 94 ? -12.228 -2.464 31.923 1.00 84.75 94 ASP A O 1
ATOM 744 N N . LYS A 1 95 ? -14.372 -1.922 32.331 1.00 85.69 95 LYS A N 1
ATOM 745 C CA . LYS A 1 95 ? -14.675 -1.424 30.979 1.00 85.69 95 LYS A CA 1
ATOM 746 C C . LYS A 1 95 ? -14.535 0.087 30.843 1.00 85.69 95 LYS A C 1
ATOM 748 O O . LYS A 1 95 ? -14.455 0.593 29.725 1.00 85.69 95 LYS A O 1
ATOM 753 N N . LEU A 1 96 ? -14.498 0.814 31.958 1.00 88.56 96 LEU A N 1
ATOM 754 C CA . LEU A 1 96 ? -14.193 2.241 31.961 1.00 88.56 96 LEU A CA 1
ATOM 755 C C . LEU A 1 96 ? -12.679 2.429 31.858 1.00 88.56 96 LEU A C 1
ATOM 757 O O . LEU A 1 96 ? -11.944 2.264 32.829 1.00 88.56 96 LEU A O 1
ATOM 761 N N . ILE A 1 97 ? -12.216 2.804 30.668 1.00 89.25 97 ILE A N 1
ATOM 762 C CA . ILE A 1 97 ? -10.804 3.086 30.415 1.00 89.25 97 ILE A CA 1
ATOM 763 C C . ILE A 1 97 ? -10.612 4.608 30.381 1.00 89.25 97 ILE A C 1
ATOM 765 O O . ILE A 1 97 ? -11.280 5.282 29.594 1.00 89.25 97 ILE A O 1
ATOM 769 N N . PRO A 1 98 ? -9.706 5.178 31.198 1.00 89.56 98 PRO A N 1
ATOM 770 C CA . PRO A 1 98 ? -9.412 6.603 31.144 1.00 89.56 98 PRO A CA 1
ATOM 771 C C . PRO A 1 98 ? -8.750 6.966 29.813 1.00 89.56 98 PRO A C 1
ATOM 773 O O . PRO A 1 98 ? -7.854 6.265 29.333 1.00 89.56 98 PRO A O 1
ATOM 776 N N . VAL A 1 99 ? -9.161 8.094 29.238 1.00 91.75 99 VAL A N 1
ATOM 777 C CA . VAL A 1 99 ? -8.578 8.613 27.998 1.00 91.75 99 VAL A CA 1
ATOM 778 C C . VAL A 1 99 ? -7.140 9.062 28.267 1.00 91.75 99 VAL A C 1
ATOM 780 O O . VAL A 1 99 ? -6.885 9.855 29.172 1.00 91.75 99 VAL A O 1
ATOM 783 N N . LYS A 1 100 ? -6.188 8.545 27.482 1.00 94.56 100 LYS A N 1
ATOM 784 C CA . LYS A 1 100 ? -4.761 8.882 27.569 1.00 94.56 100 LYS A CA 1
ATOM 785 C C . LYS A 1 100 ? -4.225 9.258 26.193 1.00 94.56 100 LYS A C 1
ATOM 787 O O . LYS A 1 100 ? -4.547 8.605 25.201 1.00 94.56 100 LYS A O 1
ATOM 792 N N . LEU A 1 101 ? -3.382 10.286 26.143 1.00 96.19 101 LEU A N 1
ATOM 793 C CA . LEU A 1 101 ? -2.647 10.642 24.932 1.00 96.19 101 LEU A CA 1
ATOM 794 C C . LEU A 1 101 ? -1.599 9.565 24.636 1.00 96.19 101 LEU A C 1
ATOM 796 O O . LEU A 1 101 ? -0.832 9.179 25.517 1.00 96.19 101 LEU A O 1
ATOM 800 N N . GLN A 1 102 ? -1.575 9.086 23.395 1.00 95.38 102 GLN A N 1
ATOM 801 C CA . GLN A 1 102 ? -0.639 8.067 22.930 1.00 95.38 102 GLN A CA 1
ATOM 802 C C . GLN A 1 102 ? -0.281 8.301 21.463 1.00 95.38 102 GLN A C 1
ATOM 804 O O . GLN A 1 102 ? -1.071 8.858 20.699 1.00 95.38 102 GLN A O 1
ATOM 809 N N . SER A 1 103 ? 0.908 7.861 21.061 1.00 95.69 103 SER A N 1
ATOM 810 C CA . SER A 1 103 ? 1.303 7.857 19.656 1.00 95.69 103 SER A CA 1
ATOM 811 C C . SER A 1 103 ? 0.462 6.838 18.889 1.00 95.69 103 SER A C 1
ATOM 813 O O . SER A 1 103 ? 0.430 5.660 19.236 1.00 95.69 103 SER A O 1
ATOM 815 N N . PHE A 1 104 ? -0.205 7.287 17.829 1.00 94.94 104 PHE A N 1
ATOM 816 C CA . PHE A 1 104 ? -0.989 6.431 16.947 1.00 94.94 104 PHE A CA 1
ATOM 817 C C . PHE A 1 104 ? -0.227 6.202 15.645 1.00 94.94 104 PHE A C 1
ATOM 819 O O . PHE A 1 104 ? 0.108 7.152 14.940 1.00 94.94 104 PHE A O 1
ATOM 826 N N . THR A 1 105 ? 0.036 4.938 15.322 1.00 95.75 105 THR A N 1
ATOM 827 C CA . THR A 1 105 ? 0.641 4.553 14.044 1.00 95.75 105 THR A CA 1
ATOM 828 C C . THR A 1 105 ? -0.380 3.786 13.224 1.00 95.75 105 THR A C 1
ATOM 830 O O . THR A 1 105 ? -0.981 2.828 13.709 1.00 95.75 105 THR A O 1
ATOM 833 N N . ARG A 1 106 ? -0.557 4.192 11.966 1.00 95.12 106 ARG A N 1
ATOM 834 C CA . ARG A 1 106 ? -1.418 3.508 11.002 1.00 95.12 106 ARG A CA 1
ATOM 835 C C . ARG A 1 106 ? -0.624 3.176 9.752 1.00 95.12 106 ARG A C 1
ATOM 837 O O . ARG A 1 106 ? -0.051 4.062 9.125 1.00 95.12 106 ARG A O 1
ATOM 844 N N . THR A 1 107 ? -0.667 1.913 9.358 1.00 96.44 107 THR A N 1
ATOM 845 C CA . THR A 1 107 ? -0.141 1.463 8.069 1.00 96.44 107 THR A CA 1
ATOM 846 C C . THR A 1 107 ? -1.192 1.679 6.984 1.00 96.44 107 THR A C 1
ATOM 848 O O . THR A 1 107 ? -2.372 1.380 7.186 1.00 96.44 107 THR A O 1
ATOM 851 N N . ILE A 1 108 ? -0.767 2.192 5.829 1.00 95.81 108 ILE A N 1
ATOM 852 C CA . ILE A 1 108 ? -1.597 2.311 4.625 1.00 95.81 108 ILE A CA 1
ATOM 853 C C . ILE A 1 108 ? -0.900 1.634 3.443 1.00 95.81 108 ILE A C 1
ATOM 855 O O . ILE A 1 108 ? 0.326 1.646 3.350 1.00 95.81 108 ILE A O 1
ATOM 859 N N . THR A 1 109 ? -1.684 1.051 2.539 1.00 96.44 109 THR A N 1
ATOM 860 C CA . THR A 1 109 ? -1.176 0.424 1.313 1.00 96.44 109 THR A CA 1
ATOM 861 C C . THR A 1 109 ? -1.225 1.433 0.174 1.00 96.44 109 THR A C 1
ATOM 863 O O . THR A 1 109 ? -2.298 1.935 -0.157 1.00 96.44 109 THR A O 1
ATOM 866 N N . ILE A 1 110 ? -0.071 1.722 -0.430 1.00 96.38 110 ILE A N 1
ATOM 867 C CA . ILE A 1 110 ? 0.051 2.650 -1.560 1.00 96.38 110 ILE A CA 1
ATOM 868 C C . ILE A 1 110 ? 0.377 1.835 -2.819 1.00 96.38 110 ILE A C 1
ATOM 870 O O . ILE A 1 110 ? 1.397 1.141 -2.824 1.00 96.38 110 ILE A O 1
ATOM 874 N N . PRO A 1 111 ? -0.455 1.879 -3.878 1.00 96.00 111 PRO A N 1
ATOM 875 C CA . PRO A 1 111 ? -0.121 1.238 -5.143 1.00 96.00 111 PRO A CA 1
ATOM 876 C C . PRO A 1 111 ? 1.042 1.973 -5.819 1.00 96.00 111 PRO A C 1
ATOM 878 O O . PRO A 1 111 ? 1.123 3.200 -5.782 1.00 96.00 111 PRO A O 1
ATOM 881 N N . ALA A 1 112 ? 1.928 1.221 -6.464 1.00 95.69 112 ALA A N 1
ATOM 882 C CA . ALA A 1 112 ? 3.071 1.762 -7.186 1.00 95.69 112 ALA A CA 1
ATOM 883 C C . ALA A 1 112 ? 3.301 0.991 -8.490 1.00 95.69 112 ALA A C 1
ATOM 885 O O . ALA A 1 112 ? 2.902 -0.166 -8.621 1.00 95.69 112 ALA A O 1
ATOM 886 N N . ILE A 1 113 ? 3.965 1.644 -9.443 1.00 95.94 113 ILE A N 1
ATOM 887 C CA . ILE A 1 113 ? 4.372 1.056 -10.721 1.00 95.94 113 ILE A CA 1
ATOM 888 C C . ILE A 1 113 ? 5.882 1.197 -10.900 1.00 95.94 113 ILE A C 1
ATOM 890 O O . ILE A 1 113 ? 6.486 2.165 -10.433 1.00 95.94 113 ILE A O 1
ATOM 894 N N . VAL A 1 114 ? 6.496 0.234 -11.586 1.00 93.62 114 VAL A N 1
ATOM 895 C CA . VAL A 1 114 ? 7.912 0.310 -11.955 1.00 93.62 114 VAL A CA 1
ATOM 896 C C . VAL A 1 114 ? 8.033 1.138 -13.228 1.00 93.62 114 VAL A C 1
ATOM 898 O O . VAL A 1 114 ? 7.392 0.833 -14.230 1.00 93.62 114 VAL A O 1
ATOM 901 N N . VAL A 1 115 ? 8.866 2.174 -13.184 1.00 92.62 115 VAL A N 1
ATOM 902 C CA . VAL A 1 115 ? 9.186 3.014 -14.342 1.00 92.62 115 VAL A CA 1
ATOM 903 C C . VAL A 1 115 ? 10.676 2.941 -14.653 1.00 92.62 115 VAL A C 1
ATOM 905 O O . VAL A 1 115 ? 11.509 2.730 -13.768 1.00 92.62 115 VAL A O 1
ATOM 908 N N . GLU A 1 116 ? 11.015 3.112 -15.927 1.00 90.06 116 GLU A N 1
ATOM 909 C CA . GLU A 1 116 ? 12.400 3.223 -16.380 1.00 90.06 116 GLU A CA 1
ATOM 910 C C . GLU A 1 116 ? 13.100 4.426 -15.737 1.00 90.06 116 GLU A C 1
ATOM 912 O O . GLU A 1 116 ? 12.484 5.463 -15.492 1.00 90.06 116 GLU A O 1
ATOM 917 N N . ARG A 1 117 ? 14.415 4.313 -15.506 1.00 90.50 117 ARG A N 1
ATOM 918 C CA . ARG A 1 117 ? 15.245 5.440 -15.061 1.00 90.50 117 ARG A CA 1
ATOM 919 C C . ARG A 1 117 ? 15.766 6.198 -16.286 1.00 90.50 117 ARG A C 1
ATOM 921 O O . ARG A 1 117 ? 16.634 5.655 -16.987 1.00 90.50 117 ARG A O 1
ATOM 928 N N . PRO A 1 118 ? 15.308 7.438 -16.539 1.00 85.81 118 PRO A N 1
ATOM 929 C CA . PRO A 1 118 ? 15.772 8.220 -17.680 1.00 85.81 118 PRO A CA 1
ATOM 930 C C . PRO A 1 118 ? 17.296 8.368 -17.662 1.00 85.81 118 PRO A C 1
ATOM 932 O O . PRO A 1 118 ? 17.886 8.610 -16.610 1.00 85.81 118 PRO A O 1
ATOM 935 N N . GLY A 1 119 ? 17.945 8.167 -18.809 1.00 81.00 119 GLY A N 1
ATOM 936 C CA . GLY A 1 119 ? 19.397 8.303 -18.948 1.00 81.00 119 GLY A CA 1
ATOM 937 C C . GLY A 1 119 ? 20.226 7.162 -18.351 1.00 81.00 119 GLY A C 1
ATOM 938 O O . GLY A 1 119 ? 21.445 7.178 -18.491 1.00 81.00 119 GLY A O 1
ATOM 939 N N . LYS A 1 120 ? 19.601 6.165 -17.705 1.00 84.88 120 LYS A N 1
ATOM 940 C CA . LYS A 1 120 ? 20.311 4.992 -17.169 1.00 84.88 120 LYS A CA 1
ATOM 941 C C . LYS A 1 120 ? 19.825 3.674 -17.747 1.00 84.88 120 LYS A C 1
ATOM 943 O O . LYS A 1 120 ? 20.649 2.831 -18.073 1.00 84.88 120 LYS A O 1
ATOM 948 N N . THR A 1 121 ? 18.511 3.485 -17.862 1.00 86.75 121 THR A N 1
ATOM 949 C CA . THR A 1 121 ? 17.941 2.294 -18.519 1.00 86.75 121 THR A CA 1
ATOM 950 C C . THR A 1 121 ? 17.587 2.563 -19.973 1.00 86.75 121 THR A C 1
ATOM 952 O O . THR A 1 121 ? 17.697 1.663 -20.794 1.00 86.75 121 THR A O 1
ATOM 955 N N . ARG A 1 122 ? 17.213 3.806 -20.299 1.00 84.75 122 ARG A N 1
ATOM 956 C CA . ARG A 1 122 ? 16.955 4.246 -21.670 1.00 84.75 122 ARG A CA 1
ATOM 957 C C . ARG A 1 122 ? 17.917 5.362 -22.043 1.00 84.75 122 ARG A C 1
ATOM 959 O O . ARG A 1 122 ? 17.859 6.446 -21.456 1.00 84.75 122 ARG A O 1
ATOM 966 N N . ILE A 1 123 ? 18.789 5.077 -23.004 1.00 87.25 123 ILE A N 1
ATOM 967 C CA . ILE A 1 123 ? 19.751 6.023 -23.573 1.00 87.25 123 ILE A CA 1
ATOM 968 C C . ILE A 1 123 ? 19.557 6.090 -25.084 1.00 87.25 123 ILE A C 1
ATOM 970 O O . ILE A 1 123 ? 19.261 5.082 -25.722 1.00 87.25 123 ILE A O 1
ATOM 974 N N . THR A 1 124 ? 19.716 7.282 -25.647 1.00 88.56 124 THR A N 1
ATOM 975 C CA . THR A 1 124 ? 19.697 7.483 -27.097 1.00 88.56 124 THR A CA 1
ATOM 976 C C . THR A 1 124 ? 21.136 7.505 -27.585 1.00 88.56 124 THR A C 1
ATOM 978 O O . THR A 1 124 ? 21.904 8.376 -27.180 1.00 88.56 124 THR A O 1
ATOM 981 N N . ILE A 1 125 ? 21.500 6.549 -28.437 1.00 90.00 125 ILE A N 1
ATOM 982 C CA . ILE A 1 125 ? 22.816 6.495 -29.077 1.00 90.00 125 ILE A CA 1
ATOM 983 C C . ILE A 1 125 ? 22.705 7.106 -30.472 1.00 90.00 125 ILE A C 1
ATOM 985 O O . ILE A 1 125 ? 21.790 6.777 -31.225 1.00 90.00 125 ILE A O 1
ATOM 989 N N . VAL A 1 126 ? 23.632 8.003 -30.801 1.00 91.94 126 VAL A N 1
ATOM 990 C CA . VAL A 1 126 ? 23.738 8.651 -32.115 1.00 91.94 126 VAL A CA 1
ATOM 991 C C . VAL A 1 126 ? 25.033 8.229 -32.800 1.00 91.94 126 VAL A C 1
ATOM 993 O O . VAL A 1 126 ? 26.020 7.923 -32.130 1.00 91.94 126 VAL A O 1
ATOM 996 N N . ALA A 1 127 ? 25.042 8.221 -34.134 1.00 92.50 127 ALA A N 1
ATOM 997 C CA . ALA A 1 127 ? 26.258 7.953 -34.890 1.00 92.50 127 ALA A CA 1
ATOM 998 C C . ALA A 1 127 ? 27.265 9.108 -34.703 1.00 92.50 127 ALA A C 1
ATOM 1000 O O . ALA A 1 127 ? 26.875 10.273 -34.822 1.00 92.50 127 ALA A O 1
ATOM 1001 N N . PRO A 1 128 ? 28.552 8.819 -34.434 1.00 90.50 128 PRO A N 1
ATOM 1002 C CA . PRO A 1 128 ? 29.562 9.858 -34.223 1.00 90.50 128 PRO A CA 1
ATOM 1003 C C . PRO A 1 128 ? 29.910 10.630 -35.507 1.00 90.50 128 PRO A C 1
ATOM 1005 O O . PRO A 1 128 ? 30.450 11.730 -35.431 1.00 90.50 128 PRO A O 1
ATOM 1008 N N . MET A 1 129 ? 29.617 10.065 -36.683 1.00 93.56 129 MET A N 1
ATOM 1009 C CA . MET A 1 129 ? 29.868 10.668 -37.993 1.00 93.56 129 MET A CA 1
ATOM 1010 C C . MET A 1 129 ? 28.859 10.185 -39.043 1.00 93.56 129 MET A C 1
ATOM 1012 O O . MET A 1 129 ? 28.204 9.160 -38.863 1.00 93.56 129 MET A O 1
ATOM 1016 N N . THR A 1 130 ? 28.750 10.922 -40.149 1.00 94.31 130 THR A N 1
ATOM 1017 C CA . THR A 1 130 ? 27.867 10.591 -41.278 1.00 94.31 130 THR A CA 1
ATOM 1018 C C . THR A 1 130 ? 28.408 9.410 -42.089 1.00 94.31 130 THR A C 1
ATOM 1020 O O . THR A 1 130 ? 29.587 9.385 -42.434 1.00 94.31 130 THR A O 1
ATOM 1023 N N . GLY A 1 131 ? 27.538 8.463 -42.449 1.00 92.44 131 GLY A N 1
ATOM 1024 C CA . GLY A 1 131 ? 27.878 7.285 -43.251 1.00 92.44 131 GLY A CA 1
ATOM 1025 C C . GLY A 1 131 ? 26.644 6.457 -43.628 1.00 92.44 131 GLY A C 1
ATOM 1026 O O . GLY A 1 131 ? 25.514 6.899 -43.428 1.00 92.44 131 GLY A O 1
ATOM 1027 N N . ILE A 1 132 ? 26.863 5.257 -44.174 1.00 94.44 132 ILE A N 1
ATOM 1028 C CA . ILE A 1 132 ? 25.807 4.284 -44.501 1.00 94.44 132 ILE A CA 1
ATOM 1029 C C . ILE A 1 132 ? 25.841 3.163 -43.454 1.00 94.44 132 ILE A C 1
ATOM 1031 O O . ILE A 1 132 ? 26.901 2.590 -43.210 1.00 94.44 132 ILE A O 1
ATOM 1035 N N . VAL A 1 133 ? 24.692 2.845 -42.844 1.00 92.50 133 VAL A N 1
ATOM 1036 C CA . VAL A 1 133 ? 24.559 1.727 -41.892 1.00 92.50 133 VAL A CA 1
ATOM 1037 C C . VAL A 1 133 ? 24.476 0.417 -42.672 1.00 92.50 133 VAL A C 1
ATOM 1039 O O . VAL A 1 133 ? 23.545 0.223 -43.451 1.00 92.50 133 VAL A O 1
ATOM 1042 N N . MET A 1 134 ? 25.453 -0.469 -42.475 1.00 94.12 134 MET A N 1
ATOM 1043 C CA . MET A 1 134 ? 25.538 -1.743 -43.199 1.00 94.12 134 MET A CA 1
ATOM 1044 C C . MET A 1 134 ? 24.766 -2.867 -42.505 1.00 94.12 134 MET A C 1
ATOM 1046 O O . MET A 1 134 ? 24.166 -3.695 -43.183 1.00 94.12 134 MET A O 1
ATOM 1050 N N . ASN A 1 135 ? 24.772 -2.887 -41.169 1.00 93.56 135 ASN A N 1
ATOM 1051 C CA . ASN A 1 135 ? 24.127 -3.912 -40.353 1.00 93.56 135 ASN A CA 1
ATOM 1052 C C . ASN A 1 135 ? 23.397 -3.264 -39.172 1.00 93.56 135 ASN A C 1
ATOM 1054 O O . ASN A 1 135 ? 23.794 -2.211 -38.689 1.00 93.56 135 ASN A O 1
ATOM 1058 N N . VAL A 1 136 ? 22.332 -3.907 -38.694 1.00 94.00 136 VAL A N 1
ATOM 1059 C CA . VAL A 1 136 ? 21.655 -3.552 -37.440 1.00 94.00 136 VAL A CA 1
ATOM 1060 C C . VAL A 1 136 ? 21.572 -4.826 -36.613 1.00 94.00 136 VAL A C 1
ATOM 1062 O O . VAL A 1 136 ? 20.933 -5.794 -37.022 1.00 94.00 136 VAL A O 1
ATOM 1065 N N . ASN A 1 137 ? 22.255 -4.839 -35.471 1.00 93.88 137 ASN A N 1
ATOM 1066 C CA . ASN A 1 137 ? 22.533 -6.053 -34.698 1.00 93.88 137 ASN A CA 1
ATOM 1067 C C . ASN A 1 137 ? 21.578 -6.266 -33.511 1.00 93.88 137 ASN A C 1
ATOM 1069 O O . ASN A 1 137 ? 21.780 -7.195 -32.723 1.00 93.88 137 ASN A O 1
ATOM 1073 N N . VAL A 1 138 ? 20.571 -5.401 -33.366 1.00 93.88 138 VAL A N 1
ATOM 1074 C CA . VAL A 1 138 ? 19.608 -5.395 -32.256 1.00 93.88 138 VAL A CA 1
ATOM 1075 C C . VAL A 1 138 ? 18.191 -5.128 -32.751 1.00 93.88 138 VAL A C 1
ATOM 1077 O O . VAL A 1 138 ? 17.992 -4.449 -33.762 1.00 93.88 138 VAL A O 1
ATOM 1080 N N . ILE A 1 139 ? 17.199 -5.628 -32.015 1.00 93.44 139 ILE A N 1
ATOM 1081 C CA . ILE A 1 139 ? 15.777 -5.376 -32.298 1.00 93.44 139 ILE A CA 1
ATOM 1082 C C . ILE A 1 139 ? 15.145 -4.434 -31.265 1.00 93.44 139 ILE A C 1
ATOM 1084 O O . ILE A 1 139 ? 15.605 -4.299 -30.131 1.00 93.44 139 ILE A O 1
ATOM 1088 N N . ALA A 1 140 ? 14.052 -3.767 -31.645 1.00 89.19 140 ALA A N 1
ATOM 1089 C CA . ALA A 1 140 ? 13.329 -2.881 -30.736 1.00 89.19 140 ALA A CA 1
ATOM 1090 C C . ALA A 1 140 ? 12.771 -3.656 -29.526 1.00 89.19 140 ALA A C 1
ATOM 1092 O O . ALA A 1 140 ? 12.105 -4.676 -29.686 1.00 89.19 140 ALA A O 1
ATOM 1093 N N . GLY A 1 141 ? 13.025 -3.146 -28.318 1.00 88.81 141 GLY A N 1
ATOM 1094 C CA . GLY A 1 141 ? 12.611 -3.782 -27.060 1.00 88.81 141 GLY A CA 1
ATOM 1095 C C . GLY A 1 141 ? 13.591 -4.828 -26.519 1.00 88.81 141 GLY A C 1
ATOM 1096 O O . GLY A 1 141 ? 13.355 -5.373 -25.443 1.00 88.81 141 GLY A O 1
ATOM 1097 N N . GLU A 1 142 ? 14.696 -5.092 -27.219 1.00 91.25 142 GLU A N 1
ATOM 1098 C CA . GLU A 1 142 ? 15.758 -5.962 -26.719 1.00 91.25 142 GLU A CA 1
ATOM 1099 C C . GLU A 1 142 ? 16.530 -5.297 -25.570 1.00 91.25 142 GLU A C 1
ATOM 1101 O O . GLU A 1 142 ? 16.937 -4.135 -25.646 1.00 91.25 142 GLU A O 1
ATOM 1106 N N . ALA A 1 143 ? 16.766 -6.052 -24.497 1.00 90.81 143 ALA A N 1
ATOM 1107 C CA . ALA A 1 143 ? 17.643 -5.627 -23.416 1.00 90.81 143 ALA A CA 1
ATOM 1108 C C . ALA A 1 143 ? 19.101 -5.939 -23.777 1.00 90.81 143 ALA A C 1
ATOM 1110 O O . ALA A 1 143 ? 19.487 -7.101 -23.900 1.00 90.81 143 ALA A O 1
ATOM 1111 N N . VAL A 1 144 ? 19.925 -4.899 -23.897 1.00 91.50 144 VAL A N 1
ATOM 1112 C CA . VAL A 1 144 ? 21.336 -5.017 -24.283 1.00 91.50 144 VAL A CA 1
ATOM 1113 C C . VAL A 1 144 ? 22.267 -4.801 -23.091 1.00 91.50 144 VAL A C 1
ATOM 1115 O O . VAL A 1 144 ? 21.975 -4.032 -22.173 1.00 91.50 144 VAL A O 1
ATOM 1118 N N . LYS A 1 145 ? 23.411 -5.488 -23.097 1.00 91.75 145 LYS A N 1
ATOM 1119 C CA . LYS A 1 145 ? 24.504 -5.221 -22.152 1.00 91.75 145 LYS A CA 1
ATOM 1120 C C . LYS A 1 145 ? 25.345 -4.037 -22.647 1.00 91.75 145 LYS A C 1
ATOM 1122 O O . LYS A 1 145 ? 25.381 -3.800 -23.855 1.00 91.75 145 LYS A O 1
ATOM 1127 N N . PRO A 1 146 ? 26.051 -3.327 -21.748 1.00 90.75 146 PRO A N 1
ATOM 1128 C CA . PRO A 1 146 ? 27.106 -2.403 -22.154 1.00 90.75 146 PRO A CA 1
ATOM 1129 C C . PRO A 1 146 ? 28.093 -3.081 -23.116 1.00 90.75 146 PRO A C 1
ATOM 1131 O O . PRO A 1 146 ? 28.308 -4.290 -23.025 1.00 90.75 146 PRO A O 1
ATOM 1134 N N . ASP A 1 147 ? 28.645 -2.302 -24.045 1.00 91.69 147 ASP A N 1
ATOM 1135 C CA . ASP A 1 147 ? 29.628 -2.723 -25.060 1.00 91.69 147 ASP A CA 1
ATOM 1136 C C . ASP A 1 147 ? 29.121 -3.710 -26.131 1.00 91.69 147 ASP A C 1
ATOM 1138 O O . ASP A 1 147 ? 29.885 -4.164 -26.983 1.00 91.69 147 ASP A O 1
ATOM 1142 N N . ARG A 1 148 ? 27.818 -4.022 -26.147 1.00 93.38 148 ARG A N 1
ATOM 1143 C CA . ARG A 1 148 ? 27.180 -4.751 -27.252 1.00 93.38 148 ARG A CA 1
ATOM 1144 C C . ARG A 1 148 ? 27.132 -3.867 -28.504 1.00 93.38 148 ARG A C 1
ATOM 1146 O O . ARG A 1 148 ? 26.620 -2.753 -28.457 1.00 93.38 148 ARG A O 1
ATOM 1153 N N . GLU A 1 149 ? 27.601 -4.400 -29.629 1.00 93.75 149 GLU A N 1
ATOM 1154 C CA . GLU A 1 149 ? 27.497 -3.755 -30.942 1.00 93.75 149 GLU A CA 1
ATOM 1155 C C . GLU A 1 149 ? 26.029 -3.594 -31.367 1.00 93.75 149 GLU A C 1
ATOM 1157 O O . GLU A 1 149 ? 25.258 -4.557 -31.323 1.00 93.75 149 GLU A O 1
ATOM 1162 N N . LEU A 1 150 ? 25.649 -2.376 -31.767 1.00 93.38 150 LEU A N 1
ATOM 1163 C CA . LEU A 1 150 ? 24.271 -2.026 -32.134 1.00 93.38 150 LEU A CA 1
ATOM 1164 C C . LEU A 1 150 ? 24.078 -1.927 -33.654 1.00 93.38 150 LEU A C 1
ATOM 1166 O O . LEU A 1 150 ? 23.067 -2.410 -34.168 1.00 93.38 150 LEU A O 1
ATOM 1170 N N . PHE A 1 151 ? 25.028 -1.299 -34.348 1.00 92.06 151 PHE A N 1
ATOM 1171 C CA . PHE A 1 151 ? 25.028 -1.009 -35.783 1.00 92.06 151 PHE A CA 1
ATOM 1172 C C . PHE A 1 151 ? 26.460 -0.817 -36.294 1.00 92.06 151 PHE A C 1
ATOM 1174 O O . PHE A 1 151 ? 27.335 -0.554 -35.434 1.00 92.06 151 PHE A O 1
#

pLDDT: mean 74.82, std 19.03, range [33.53, 96.44]

Foldseek 3Di:
DDPPVCVVCVVVVVVVVVVVVVVVVCVVCVVVCVVVVVCVVPVVDDDDDDDDDDDDDDDDDDDDDPPPPPPDDDCVPDDDDDPVRCVVVVVDPVPDDDDDDDDDDDDDDDDDDDDDDPPPQDDDDDDPDDDDDPDADDDPPDRDDPPDDGD

Radius of gyration: 47.37 Å; chains: 1; bounding box: 88×83×113 Å

Sequence (151 aa):
MDNSMLKQNWKWIVTLVLLVPAGFIAWNYQEQWLPVVQGRTQNKGVENKPAKSNETADAHAGEEHHDHDHAGHDEASSLELSPQARKNIGLTSDKLIPVKLQSFTRTITIPAIVVERPGKTRITIVAPMTGIVMNVNVIAGEAVKPDRELF